Protein AF-A0A846T2Q9-F1 (afdb_monomer_lite)

pLDDT: mean 93.96, std 8.89, range [54.44, 98.31]

Foldseek 3Di:
DEEEQDPCLLVVLVVCVVVVHAYEYEADDDPVSVVVNVVSVHDYYYHVVVPDDDPPVVVDDPD

Radius of gyration: 13.55 Å; chains: 1; bounding box: 28×37×32 Å

Structure (mmCIF, N/CA/C/O backbone):
data_AF-A0A846T2Q9-F1
#
_entry.id   AF-A0A846T2Q9-F1
#
loop_
_atom_site.group_PDB
_atom_site.id
_atom_site.type_symbol
_atom_site.label_atom_id
_atom_site.label_alt_id
_atom_site.label_comp_id
_atom_site.label_asym_id
_atom_site.label_entity_id
_atom_site.label_seq_id
_atom_site.pdbx_PDB_ins_code
_atom_site.Cartn_x
_atom_site.Cartn_y
_atom_site.Cartn_z
_atom_site.occupancy
_atom_site.B_iso_or_equiv
_atom_site.auth_seq_id
_atom_site.auth_comp_id
_atom_site.auth_asym_id
_atom_site.auth_atom_id
_atom_site.pdbx_PDB_model_num
ATOM 1 N N . MET A 1 1 ? -12.242 2.025 -2.804 1.00 94.19 1 MET A N 1
ATOM 2 C CA . MET A 1 1 ? -11.774 3.397 -3.081 1.00 94.19 1 MET A CA 1
ATOM 3 C C . MET A 1 1 ? -10.275 3.357 -3.328 1.00 94.19 1 MET A C 1
ATOM 5 O O . MET A 1 1 ? -9.547 2.849 -2.483 1.00 94.19 1 MET A O 1
ATOM 9 N N . ILE A 1 2 ? -9.844 3.849 -4.491 1.00 96.62 2 ILE A N 1
ATOM 10 C CA . ILE A 1 2 ? -8.427 3.953 -4.869 1.00 96.62 2 ILE A CA 1
ATOM 11 C C . ILE A 1 2 ? -7.879 5.276 -4.327 1.00 96.62 2 ILE A C 1
ATOM 13 O O . ILE A 1 2 ? -8.532 6.309 -4.483 1.00 96.62 2 ILE A O 1
ATOM 17 N N . ILE A 1 3 ? -6.715 5.252 -3.677 1.00 97.19 3 ILE A N 1
ATOM 18 C CA . ILE A 1 3 ? -6.022 6.447 -3.176 1.00 97.19 3 ILE A CA 1
ATOM 19 C C . ILE A 1 3 ? -4.528 6.382 -3.501 1.00 97.19 3 ILE A C 1
ATOM 21 O O . ILE A 1 3 ? -3.960 5.301 -3.541 1.00 97.19 3 ILE A O 1
ATOM 25 N N . ALA A 1 4 ? -3.868 7.529 -3.651 1.00 96.94 4 ALA A N 1
ATOM 26 C CA . ALA A 1 4 ? -2.414 7.586 -3.810 1.00 96.94 4 ALA A CA 1
ATOM 27 C C . ALA A 1 4 ? -1.678 7.610 -2.454 1.00 96.94 4 ALA A C 1
ATOM 29 O O . ALA A 1 4 ? -2.212 8.101 -1.449 1.00 96.94 4 ALA A O 1
ATOM 30 N N . VAL A 1 5 ? -0.425 7.141 -2.428 1.00 95.94 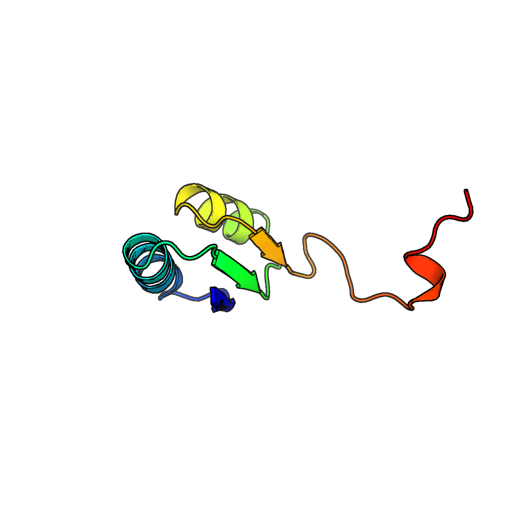5 VAL A N 1
ATOM 31 C CA . VAL A 1 5 ? 0.469 7.266 -1.261 1.00 95.94 5 VAL A CA 1
ATOM 32 C C . VAL A 1 5 ? 0.800 8.739 -1.007 1.00 95.94 5 VAL A C 1
ATOM 34 O O . VAL A 1 5 ? 1.551 9.358 -1.758 1.00 95.94 5 VAL A O 1
ATOM 37 N N . ASN A 1 6 ? 0.263 9.323 0.066 1.00 95.06 6 ASN A N 1
ATOM 38 C CA . ASN A 1 6 ? 0.605 10.680 0.496 1.00 95.06 6 ASN A CA 1
ATOM 39 C C . ASN A 1 6 ? 0.294 10.912 1.988 1.00 95.06 6 ASN A C 1
ATOM 41 O O . ASN A 1 6 ? -0.083 10.013 2.739 1.00 95.06 6 ASN A O 1
ATOM 45 N N . THR A 1 7 ? 0.458 12.150 2.452 1.00 95.19 7 THR A N 1
ATOM 46 C CA . THR A 1 7 ? 0.250 12.523 3.860 1.00 95.19 7 THR A CA 1
ATOM 47 C C . THR A 1 7 ? -1.212 12.446 4.320 1.00 95.19 7 THR A C 1
ATOM 49 O O . THR A 1 7 ? -1.470 12.370 5.523 1.00 95.19 7 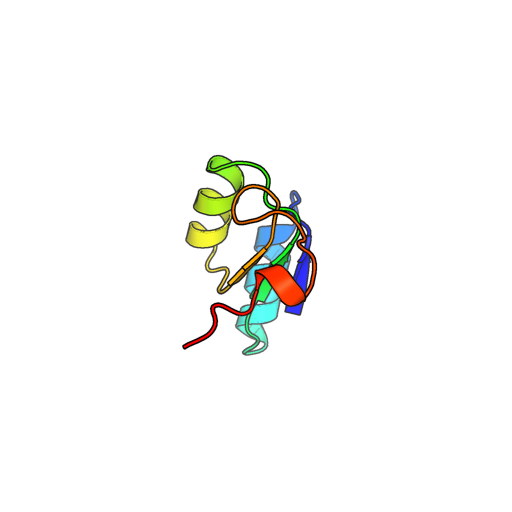THR A O 1
ATOM 52 N N . LEU A 1 8 ? -2.175 12.431 3.395 1.00 96.31 8 LEU A N 1
ATOM 53 C CA . LEU A 1 8 ? -3.610 12.363 3.674 1.00 96.31 8 LEU A CA 1
ATOM 54 C C . LEU A 1 8 ? -4.156 10.933 3.709 1.00 96.31 8 LEU A C 1
ATOM 56 O O . LEU A 1 8 ? -5.311 10.756 4.102 1.00 96.31 8 LEU A O 1
ATOM 60 N N . SER A 1 9 ? -3.356 9.915 3.369 1.00 96.81 9 SER A N 1
ATOM 61 C CA . SER A 1 9 ? -3.816 8.524 3.253 1.00 96.81 9 SER A CA 1
ATOM 62 C C . SER A 1 9 ? -4.599 8.045 4.480 1.00 96.81 9 SER A C 1
ATOM 64 O O . SER A 1 9 ? -5.662 7.456 4.327 1.00 96.81 9 SER A O 1
ATOM 66 N N . ARG A 1 10 ? -4.176 8.404 5.704 1.00 96.88 10 ARG A N 1
ATOM 67 C CA . ARG A 1 10 ? -4.913 8.067 6.939 1.00 96.88 10 ARG A CA 1
ATOM 68 C C . ARG A 1 10 ? -6.362 8.569 6.931 1.00 96.88 10 ARG A C 1
ATOM 70 O O . ARG A 1 10 ? -7.254 7.838 7.347 1.00 96.88 10 ARG A O 1
ATOM 77 N N . ARG A 1 11 ? -6.595 9.810 6.489 1.00 97.75 11 ARG A N 1
ATOM 78 C CA . ARG A 1 11 ? -7.937 10.418 6.475 1.00 97.75 11 ARG A CA 1
ATOM 79 C C . ARG A 1 11 ? -8.835 9.723 5.461 1.00 97.75 11 ARG A C 1
ATOM 81 O O . ARG A 1 11 ? -9.987 9.443 5.770 1.00 97.75 11 ARG A O 1
ATOM 88 N N . PHE A 1 12 ? -8.303 9.417 4.281 1.00 97.88 12 PHE A N 1
ATOM 89 C CA . PHE A 1 12 ? -9.067 8.720 3.252 1.00 97.88 12 PHE A CA 1
ATOM 90 C C . PHE A 1 12 ? -9.354 7.268 3.626 1.00 97.88 12 PHE A C 1
ATOM 92 O O . PHE A 1 12 ? -10.480 6.822 3.441 1.00 97.88 12 PHE A O 1
ATOM 99 N N . ILE A 1 13 ? -8.394 6.556 4.225 1.00 97.56 13 ILE A N 1
ATOM 100 C CA . ILE A 1 13 ? -8.632 5.201 4.738 1.00 97.56 13 ILE A CA 1
ATOM 101 C C . ILE A 1 13 ? -9.778 5.228 5.754 1.00 97.56 13 ILE A C 1
ATOM 103 O O . ILE A 1 13 ? -10.752 4.505 5.592 1.00 97.56 13 ILE A O 1
ATOM 107 N N . GLN A 1 14 ? -9.723 6.121 6.748 1.00 97.38 14 GLN A N 1
ATOM 108 C CA . GLN A 1 14 ? -10.789 6.252 7.748 1.00 97.38 14 GLN A CA 1
ATOM 109 C C . GLN A 1 14 ? -12.149 6.603 7.132 1.00 97.38 14 GLN A C 1
ATOM 111 O O . GLN A 1 14 ? -13.158 6.026 7.527 1.00 97.38 14 GLN A O 1
ATOM 116 N N . LEU A 1 15 ? -12.179 7.513 6.154 1.00 97.75 15 LEU A N 1
ATOM 117 C CA . LEU A 1 15 ? -13.400 7.864 5.431 1.00 97.75 15 LEU A CA 1
ATOM 118 C C . LEU A 1 15 ? -13.990 6.652 4.703 1.00 97.75 15 LEU A C 1
ATOM 120 O O . LEU A 1 15 ? -15.169 6.364 4.871 1.00 97.75 15 LEU A O 1
ATOM 124 N N . GLY A 1 16 ? -13.182 5.933 3.923 1.00 97.56 16 GLY A N 1
ATOM 125 C CA . GLY A 1 16 ? -13.659 4.779 3.166 1.00 97.56 16 GLY A CA 1
ATOM 126 C C . GLY A 1 16 ? -14.133 3.643 4.069 1.00 97.56 16 GLY A C 1
ATOM 127 O O . GLY A 1 16 ? -15.186 3.072 3.809 1.00 97.56 16 GLY A O 1
ATOM 128 N N . LYS A 1 17 ? -13.447 3.399 5.193 1.00 96.69 17 LYS A N 1
ATOM 129 C CA . LYS A 1 17 ? -13.919 2.457 6.218 1.00 96.69 17 LYS A CA 1
ATOM 130 C C . LYS A 1 17 ? -15.252 2.879 6.835 1.00 96.69 17 LYS A C 1
ATOM 132 O O . LYS A 1 17 ? -16.117 2.036 7.028 1.00 96.69 17 LYS A O 1
ATOM 137 N N . GLY A 1 18 ? -15.447 4.172 7.100 1.00 97.75 18 GLY A N 1
ATOM 138 C CA . GLY A 1 18 ? -16.729 4.701 7.578 1.00 97.75 18 GLY A CA 1
ATOM 139 C C . GLY A 1 18 ? -17.877 4.565 6.569 1.00 97.75 18 GLY A C 1
ATOM 140 O O . GLY A 1 18 ? -19.037 4.612 6.966 1.00 97.75 18 GLY A O 1
ATOM 141 N N . LEU A 1 19 ? -17.557 4.382 5.286 1.00 98.06 19 LEU A N 1
ATOM 142 C CA . LEU A 1 19 ? -18.505 4.147 4.195 1.00 98.06 19 LEU A CA 1
ATOM 143 C C . LEU A 1 19 ? -18.623 2.663 3.810 1.00 98.06 19 LEU A C 1
ATOM 145 O O . LEU A 1 19 ? -19.238 2.365 2.791 1.00 98.06 19 LEU A O 1
ATOM 149 N N . ASP A 1 20 ? -18.027 1.757 4.591 1.00 97.38 20 ASP A N 1
ATOM 150 C CA . ASP A 1 20 ? -17.990 0.315 4.315 1.00 97.38 20 ASP A CA 1
ATOM 151 C C . ASP A 1 20 ? -17.389 -0.032 2.936 1.00 97.38 20 ASP A C 1
ATOM 153 O O . ASP A 1 20 ? -17.844 -0.916 2.216 1.00 97.38 20 ASP A O 1
ATOM 157 N N . MET A 1 21 ? -16.356 0.715 2.533 1.00 98.19 21 MET A N 1
ATOM 158 C CA . MET A 1 21 ? -15.624 0.492 1.288 1.00 98.19 21 MET A CA 1
ATOM 159 C C . MET A 1 21 ? -14.260 -0.147 1.546 1.00 98.19 21 MET A C 1
ATOM 161 O O . MET A 1 21 ? -13.516 0.269 2.438 1.00 98.19 21 MET A O 1
ATOM 165 N N . GLU A 1 22 ? -13.869 -1.066 0.667 1.00 98.06 22 GLU A N 1
ATOM 166 C CA . GLU A 1 22 ? -12.487 -1.541 0.576 1.00 98.06 22 GLU A CA 1
ATOM 167 C C . GLU A 1 22 ? -11.564 -0.435 0.049 1.00 98.06 22 GLU A C 1
ATOM 169 O O . GLU A 1 22 ? -11.964 0.391 -0.780 1.00 98.06 22 GLU A O 1
ATOM 174 N N . ILE A 1 23 ? -10.316 -0.406 0.508 1.00 98.06 23 ILE A N 1
ATOM 175 C CA . ILE A 1 23 ? -9.322 0.614 0.175 1.00 98.06 23 ILE A CA 1
ATOM 176 C C . ILE A 1 23 ? -8.128 -0.022 -0.516 1.00 98.06 23 ILE A C 1
ATOM 178 O O . ILE A 1 23 ? -7.475 -0.893 0.053 1.00 98.06 23 ILE A O 1
ATOM 182 N N . ILE A 1 24 ? -7.786 0.499 -1.692 1.00 98.00 24 ILE A N 1
ATOM 183 C CA . ILE A 1 24 ? -6.530 0.191 -2.372 1.00 98.00 24 ILE A CA 1
ATOM 184 C C . ILE A 1 24 ? -5.662 1.445 -2.425 1.00 98.00 24 ILE A C 1
ATOM 186 O O . ILE A 1 24 ? -6.122 2.501 -2.867 1.00 98.00 24 ILE A O 1
ATOM 190 N N . THR A 1 25 ? -4.415 1.339 -1.964 1.00 97.75 25 THR A N 1
ATOM 191 C CA . THR A 1 25 ? -3.429 2.414 -2.139 1.00 97.75 25 THR A CA 1
ATOM 192 C C . THR A 1 25 ? -2.521 2.122 -3.331 1.00 97.75 25 THR A C 1
ATOM 194 O O . THR A 1 25 ? -1.918 1.053 -3.395 1.00 97.75 25 THR A O 1
ATOM 197 N N . GLU A 1 26 ? -2.397 3.075 -4.252 1.00 97.81 26 GLU A N 1
ATOM 198 C CA . GLU A 1 26 ? -1.522 3.007 -5.425 1.00 97.81 26 GLU A CA 1
ATOM 199 C C . GLU A 1 26 ? -0.251 3.852 -5.255 1.00 97.81 26 GLU A C 1
ATOM 201 O O . GLU A 1 26 ? -0.263 4.904 -4.607 1.00 97.81 26 GLU A O 1
ATOM 206 N N . GLY A 1 27 ? 0.843 3.405 -5.874 1.00 96.69 27 GLY A N 1
ATOM 207 C CA . GLY A 1 27 ? 2.128 4.109 -5.876 1.00 96.69 27 GLY A CA 1
ATOM 208 C C . GLY A 1 27 ? 3.060 3.732 -4.722 1.00 96.69 27 GLY A C 1
ATOM 209 O O . GLY A 1 27 ? 3.857 4.557 -4.290 1.00 96.69 27 GLY A O 1
ATOM 210 N N . ILE A 1 28 ? 2.959 2.508 -4.193 1.00 97.81 28 ILE A N 1
ATOM 211 C CA . ILE A 1 28 ? 3.878 1.999 -3.162 1.00 97.81 28 ILE A CA 1
ATOM 212 C C . ILE A 1 28 ? 5.252 1.696 -3.767 1.00 97.81 28 ILE A C 1
ATOM 214 O O . ILE A 1 28 ? 5.393 0.827 -4.629 1.00 97.81 28 ILE A O 1
ATOM 218 N N . GLU A 1 29 ? 6.283 2.361 -3.271 1.00 98.19 29 GLU A N 1
ATOM 219 C CA . GLU A 1 29 ? 7.663 2.203 -3.737 1.00 98.19 29 GLU A CA 1
ATOM 220 C C . GLU A 1 29 ? 8.608 1.699 -2.640 1.00 98.19 29 GLU A C 1
ATOM 222 O O . GLU A 1 29 ? 9.663 1.155 -2.959 1.00 98.19 29 GLU A O 1
ATOM 227 N N . THR A 1 30 ? 8.241 1.835 -1.359 1.00 98.31 30 THR A N 1
ATOM 228 C CA . THR A 1 30 ? 9.096 1.434 -0.228 1.00 98.31 30 THR A CA 1
ATOM 229 C C . THR A 1 30 ? 8.368 0.577 0.808 1.00 98.31 30 THR A C 1
ATOM 231 O O . THR A 1 30 ? 7.171 0.745 1.056 1.00 98.31 30 THR A O 1
ATOM 234 N N . GLU A 1 31 ? 9.114 -0.308 1.474 1.00 98.25 31 GLU A N 1
ATOM 235 C CA . GLU A 1 31 ? 8.615 -1.144 2.582 1.00 98.25 31 GLU A CA 1
ATOM 236 C C . GLU A 1 31 ? 8.020 -0.316 3.730 1.00 98.25 31 GLU A C 1
ATOM 238 O O . GLU A 1 31 ? 7.049 -0.719 4.374 1.00 98.25 31 GLU A O 1
ATOM 243 N N . GLU A 1 32 ? 8.571 0.878 3.975 1.00 98.00 32 GLU A N 1
ATOM 244 C CA . GLU A 1 32 ? 8.052 1.801 4.98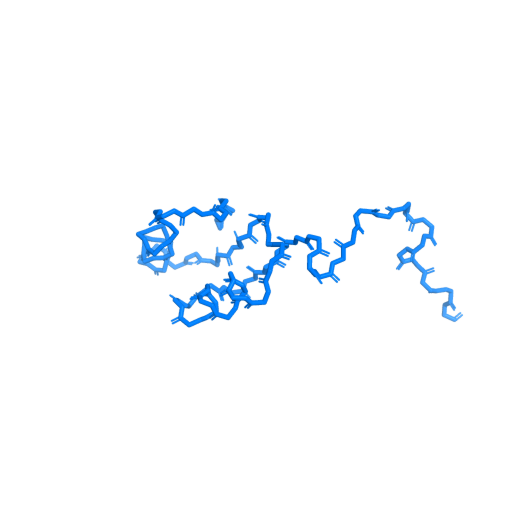4 1.00 98.00 32 GLU A CA 1
ATOM 245 C C . GLU A 1 32 ? 6.636 2.274 4.626 1.00 98.00 32 GLU A C 1
ATOM 247 O O . GLU A 1 32 ? 5.748 2.258 5.482 1.00 98.00 32 GLU A O 1
ATOM 252 N N . GLN A 1 33 ? 6.399 2.659 3.366 1.00 97.81 33 GLN A N 1
ATOM 253 C CA . GLN A 1 33 ? 5.071 3.055 2.891 1.00 97.81 33 GLN A CA 1
ATOM 254 C C . GLN A 1 33 ? 4.082 1.894 3.028 1.00 97.81 33 GLN A C 1
ATOM 256 O O . GLN A 1 33 ? 3.000 2.084 3.586 1.00 97.81 33 GLN A O 1
ATOM 261 N N . PHE A 1 34 ? 4.473 0.696 2.580 1.00 97.94 34 PHE A N 1
ATOM 262 C 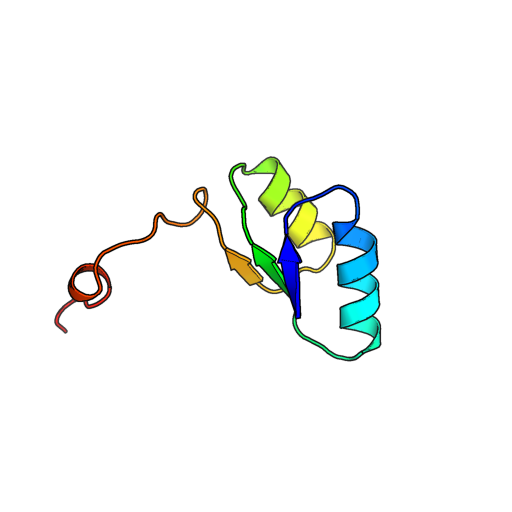CA . PHE A 1 34 ? 3.649 -0.511 2.657 1.00 97.94 34 PHE A CA 1
ATOM 263 C C . PHE A 1 34 ? 3.248 -0.828 4.102 1.00 97.94 34 PHE A C 1
ATOM 265 O O . PHE A 1 34 ? 2.061 -0.886 4.430 1.00 97.94 34 PHE A O 1
ATOM 272 N N . THR A 1 35 ? 4.237 -0.932 4.992 1.00 98.00 35 THR A N 1
ATOM 273 C CA . THR A 1 35 ? 4.033 -1.252 6.410 1.00 98.00 35 THR A CA 1
ATOM 274 C C . THR A 1 35 ? 3.146 -0.213 7.089 1.00 98.00 35 THR A C 1
ATOM 276 O O . THR A 1 35 ? 2.206 -0.552 7.812 1.00 98.00 35 THR A O 1
ATOM 279 N N . ARG A 1 36 ? 3.401 1.074 6.833 1.00 97.25 36 ARG A N 1
ATOM 280 C CA . ARG A 1 36 ? 2.636 2.176 7.417 1.00 97.25 36 ARG A CA 1
ATOM 281 C C . ARG A 1 36 ? 1.175 2.168 6.970 1.00 97.25 36 ARG A C 1
ATOM 283 O O . ARG A 1 36 ? 0.301 2.448 7.788 1.00 97.25 36 ARG A O 1
ATOM 290 N N . LEU A 1 37 ? 0.898 1.872 5.703 1.00 97.31 37 LEU A N 1
ATOM 291 C CA . LEU A 1 37 ? -0.464 1.838 5.162 1.00 97.31 37 LEU A CA 1
ATOM 292 C C . LEU A 1 37 ? -1.234 0.593 5.607 1.00 97.31 37 LEU A C 1
ATOM 294 O O . LEU A 1 37 ? -2.411 0.712 5.952 1.00 97.31 37 LEU A O 1
ATOM 298 N N . ALA A 1 38 ? -0.566 -0.557 5.714 1.00 96.12 38 ALA A N 1
ATOM 299 C CA . ALA A 1 38 ? -1.141 -1.759 6.315 1.00 96.12 38 ALA A CA 1
ATOM 300 C C . ALA A 1 38 ? -1.568 -1.502 7.773 1.00 96.12 38 ALA A C 1
ATOM 302 O O . ALA A 1 38 ? -2.704 -1.776 8.153 1.00 96.12 38 ALA A O 1
ATOM 303 N N . GLN A 1 39 ? -0.713 -0.855 8.573 1.00 97.31 39 GLN A N 1
ATOM 304 C CA . GLN A 1 39 ? -1.038 -0.462 9.954 1.00 97.31 39 GLN A CA 1
ATOM 305 C C . GLN A 1 39 ? -2.191 0.550 10.058 1.00 97.31 39 GLN A C 1
ATOM 307 O O . GLN A 1 39 ? -2.824 0.661 11.106 1.00 97.31 39 GLN A O 1
ATOM 312 N N . MET A 1 40 ? -2.465 1.318 9.000 1.00 96.25 40 MET A N 1
ATOM 313 C CA . MET A 1 40 ? -3.612 2.229 8.947 1.00 96.25 40 MET A CA 1
ATOM 314 C C . MET A 1 40 ? -4.928 1.521 8.601 1.00 96.25 40 MET A C 1
ATOM 316 O O . MET A 1 40 ? -5.973 2.163 8.692 1.00 96.25 40 MET A O 1
ATOM 320 N N . GLY A 1 41 ? -4.893 0.234 8.239 1.00 95.75 41 GLY A N 1
ATOM 321 C CA . GLY A 1 41 ? -6.065 -0.548 7.844 1.00 95.75 41 GLY A CA 1
ATOM 322 C C . GLY A 1 41 ? -6.394 -0.458 6.353 1.00 95.75 41 GLY A C 1
ATOM 323 O O . GLY A 1 41 ? -7.565 -0.541 5.990 1.00 95.75 41 GLY A O 1
ATOM 324 N N . CYS A 1 42 ? -5.396 -0.225 5.495 1.00 97.44 42 CYS A N 1
ATOM 325 C CA . CYS A 1 42 ? -5.563 -0.367 4.048 1.00 97.44 42 CYS A CA 1
ATOM 326 C C . CYS A 1 42 ? -5.702 -1.853 3.671 1.00 97.44 42 CYS A C 1
ATOM 328 O O . CYS A 1 42 ? -4.978 -2.681 4.220 1.00 97.44 42 CYS A O 1
ATOM 330 N N . ASP A 1 43 ? -6.618 -2.181 2.755 1.00 98.06 43 ASP A N 1
ATOM 331 C CA . ASP A 1 43 ? -6.944 -3.572 2.398 1.00 98.06 43 ASP A CA 1
ATOM 332 C C . ASP A 1 43 ? -6.027 -4.118 1.306 1.00 98.06 43 ASP A C 1
ATOM 334 O O . ASP A 1 43 ? -5.558 -5.252 1.377 1.00 98.06 43 ASP A O 1
ATOM 338 N N . TYR A 1 44 ? -5.751 -3.285 0.303 1.00 98.06 44 TYR A N 1
ATOM 339 C CA . TYR A 1 44 ? -4.977 -3.652 -0.873 1.00 98.06 44 TYR A CA 1
ATOM 340 C C . TYR A 1 44 ? -3.907 -2.609 -1.177 1.00 98.06 44 TYR A C 1
ATOM 342 O O . TYR A 1 44 ? -4.041 -1.420 -0.877 1.00 98.06 44 TYR A O 1
ATOM 350 N N . ALA A 1 45 ? -2.844 -3.045 -1.839 1.00 97.31 45 ALA A N 1
ATOM 351 C CA . ALA A 1 45 ? -1.733 -2.190 -2.216 1.00 97.31 45 ALA A CA 1
ATOM 352 C C . ALA A 1 45 ? -1.293 -2.484 -3.652 1.00 97.31 45 ALA A C 1
ATOM 354 O O . ALA A 1 45 ? -1.264 -3.637 -4.078 1.00 97.31 45 ALA A O 1
ATOM 355 N N . GLN A 1 46 ? -0.915 -1.435 -4.376 1.00 97.81 46 GLN A N 1
ATOM 356 C CA . GLN A 1 46 ? -0.300 -1.513 -5.694 1.00 97.81 46 GLN A CA 1
ATOM 357 C C . GLN A 1 46 ? 0.911 -0.582 -5.747 1.00 97.81 46 GLN A C 1
ATOM 359 O O . GLN A 1 46 ? 0.857 0.573 -5.323 1.00 97.81 46 GLN A O 1
ATOM 364 N N . GLY A 1 47 ? 2.004 -1.052 -6.336 1.00 96.94 47 GLY A N 1
ATOM 365 C CA . GLY A 1 47 ? 3.155 -0.210 -6.623 1.00 96.94 47 GLY A CA 1
ATOM 366 C C . GLY A 1 47 ? 4.390 -1.015 -6.998 1.00 96.94 47 GLY A C 1
ATOM 367 O O . GLY A 1 47 ? 4.379 -2.244 -6.945 1.00 96.94 47 GLY A O 1
ATOM 368 N N . TYR A 1 48 ? 5.453 -0.310 -7.380 1.00 97.38 48 TYR A N 1
ATOM 36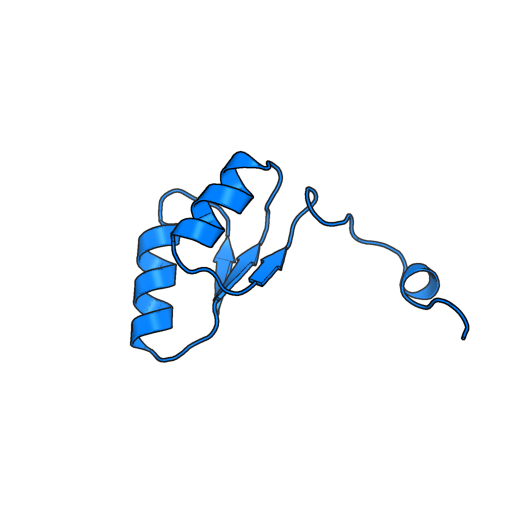9 C CA . TYR A 1 48 ? 6.697 -0.913 -7.864 1.00 97.38 48 TYR A CA 1
ATOM 370 C C . TYR A 1 48 ? 7.434 -1.743 -6.817 1.00 97.38 48 TYR A C 1
ATOM 372 O O . TYR A 1 48 ? 8.219 -2.604 -7.208 1.00 97.38 48 TYR A O 1
ATOM 380 N N . LEU A 1 49 ? 7.170 -1.519 -5.525 1.00 97.50 49 LEU A N 1
ATOM 381 C CA . LEU A 1 49 ? 7.633 -2.420 -4.470 1.00 97.50 49 LEU A CA 1
ATOM 382 C C . LEU A 1 49 ? 7.092 -3.847 -4.665 1.00 97.50 49 LEU A C 1
ATOM 384 O O . LEU A 1 49 ? 7.806 -4.810 -4.417 1.00 97.50 49 LEU A O 1
ATOM 388 N N . ILE A 1 50 ? 5.834 -3.972 -5.101 1.00 95.56 50 ILE A N 1
ATOM 389 C CA . ILE A 1 50 ? 5.116 -5.249 -5.217 1.00 95.56 50 ILE A CA 1
ATOM 390 C C . ILE A 1 50 ? 5.413 -5.896 -6.568 1.00 95.56 50 ILE A C 1
ATOM 392 O O . ILE A 1 50 ? 5.861 -7.035 -6.638 1.00 95.56 50 ILE A O 1
ATOM 396 N N . ALA A 1 51 ? 5.152 -5.165 -7.650 1.00 94.06 51 ALA A N 1
ATOM 397 C CA . ALA A 1 51 ? 5.418 -5.608 -9.008 1.00 94.06 51 ALA A CA 1
ATOM 398 C C . ALA A 1 51 ? 5.468 -4.405 -9.952 1.00 94.06 51 ALA A C 1
ATOM 400 O O . ALA A 1 51 ? 4.774 -3.401 -9.764 1.00 94.06 51 ALA A O 1
ATOM 401 N N . ARG A 1 52 ? 6.268 -4.517 -11.013 1.00 93.62 52 ARG A N 1
ATOM 402 C CA . ARG A 1 52 ? 6.206 -3.569 -12.129 1.00 93.62 52 ARG A CA 1
ATOM 403 C C . ARG A 1 52 ? 5.083 -3.966 -13.093 1.00 93.62 52 ARG A C 1
ATOM 405 O O . ARG A 1 52 ? 4.791 -5.156 -13.204 1.00 93.62 52 ARG A O 1
ATOM 412 N N . PRO A 1 53 ? 4.488 -3.005 -13.824 1.00 91.44 53 PRO A N 1
ATOM 413 C CA . PRO A 1 53 ? 3.625 -3.311 -14.953 1.00 91.44 53 PRO A CA 1
ATOM 414 C C . PRO A 1 53 ? 4.342 -4.255 -15.912 1.00 91.44 53 PRO A C 1
ATOM 416 O O . PRO A 1 53 ? 5.507 -4.032 -16.249 1.00 91.44 53 PRO A O 1
ATOM 419 N N . ALA A 1 54 ? 3.644 -5.297 -16.336 1.00 90.00 54 ALA A N 1
ATOM 420 C CA . ALA A 1 54 ? 4.199 -6.325 -17.195 1.00 90.00 54 ALA A CA 1
ATOM 421 C C . ALA A 1 54 ? 3.278 -6.549 -18.410 1.00 90.00 54 ALA A C 1
ATOM 423 O O . ALA A 1 54 ? 2.101 -6.179 -18.368 1.00 90.00 54 ALA A O 1
ATOM 424 N N . PRO A 1 55 ? 3.787 -7.090 -19.528 1.00 92.06 55 PRO A N 1
ATOM 425 C CA . PRO A 1 55 ? 2.944 -7.496 -20.648 1.00 92.06 55 PRO A CA 1
ATOM 426 C C . PRO A 1 55 ? 1.919 -8.549 -20.220 1.00 92.06 55 PRO A C 1
ATOM 428 O O . PRO A 1 55 ? 2.200 -9.366 -19.344 1.00 92.06 55 PRO A O 1
ATOM 431 N N . VAL A 1 56 ? 0.758 -8.581 -20.876 1.00 89.50 56 VAL A N 1
ATOM 432 C CA . VAL A 1 56 ? -0.314 -9.533 -20.540 1.00 89.50 56 VAL A CA 1
ATOM 433 C C . VAL A 1 56 ? 0.177 -10.989 -20.555 1.00 89.50 56 VAL A C 1
ATOM 435 O O . VAL A 1 56 ? -0.112 -11.742 -19.630 1.00 89.50 56 VAL A O 1
ATOM 438 N N . ASP A 1 57 ? 1.023 -11.341 -21.525 1.00 89.25 57 ASP A N 1
ATOM 439 C CA . ASP A 1 57 ? 1.575 -12.691 -21.696 1.00 89.25 57 ASP A CA 1
ATOM 440 C C . ASP A 1 57 ? 2.451 -13.145 -20.520 1.00 89.25 57 ASP A C 1
ATOM 442 O O . ASP A 1 57 ? 2.635 -14.337 -20.314 1.00 89.25 57 ASP A O 1
ATOM 446 N N . SER A 1 58 ? 2.983 -12.207 -19.730 1.00 84.12 58 SER A N 1
ATOM 447 C CA . SER A 1 58 ? 3.798 -12.520 -18.549 1.00 84.12 58 SER A CA 1
ATOM 448 C C . SER A 1 58 ? 2.985 -12.758 -17.274 1.00 84.12 58 SER A C 1
ATOM 450 O O . SER A 1 58 ? 3.542 -13.224 -16.286 1.00 84.12 58 SER A O 1
ATOM 452 N N . PHE A 1 59 ? 1.684 -12.447 -17.283 1.00 79.69 59 PHE A N 1
ATOM 453 C CA . PHE A 1 59 ? 0.779 -12.711 -16.158 1.00 79.69 59 PHE A CA 1
ATOM 454 C C . PHE A 1 59 ? 0.123 -14.093 -16.227 1.00 79.69 59 PHE A C 1
ATOM 456 O O . PHE A 1 59 ? -0.420 -14.558 -15.226 1.00 79.69 59 PHE A O 1
ATOM 463 N N . PHE A 1 60 ? 0.146 -14.738 -17.393 1.00 77.06 60 PHE A N 1
ATOM 464 C CA . PHE A 1 60 ? -0.382 -16.081 -17.575 1.00 77.06 60 PHE A CA 1
ATOM 465 C C . PHE A 1 60 ? 0.765 -17.087 -17.467 1.00 77.06 60 PHE A C 1
ATOM 467 O O . PHE A 1 60 ? 1.544 -17.240 -18.405 1.00 77.06 60 PHE A O 1
ATOM 474 N N . GLU A 1 61 ? 0.867 -17.802 -16.346 1.00 64.56 61 GLU A N 1
ATOM 475 C CA . GLU A 1 61 ? 1.600 -19.069 -16.367 1.00 64.56 61 GLU A CA 1
ATOM 476 C C . GLU A 1 61 ? 0.726 -20.098 -17.107 1.00 64.56 61 GLU A C 1
ATOM 478 O O . GLU A 1 61 ? -0.440 -20.274 -16.739 1.00 64.56 61 GLU A O 1
ATOM 483 N N . PRO A 1 62 ? 1.212 -20.736 -18.189 1.00 57.56 62 PRO A N 1
ATOM 484 C CA . PRO A 1 62 ? 0.476 -21.827 -18.809 1.00 57.56 62 PRO A CA 1
ATOM 485 C C . PRO A 1 62 ? 0.410 -22.987 -17.809 1.00 57.56 62 PRO A C 1
ATOM 487 O 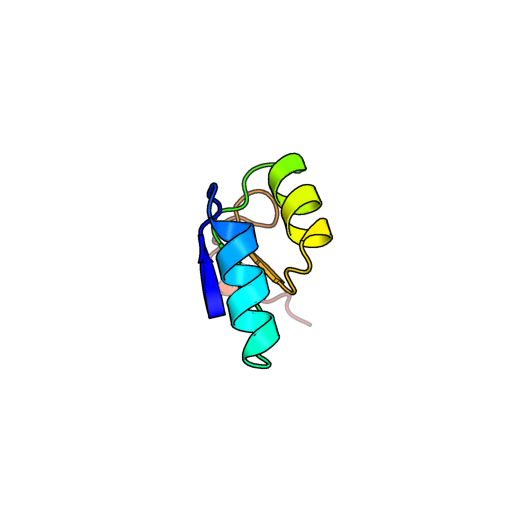O . PRO A 1 62 ? 1.443 -23.541 -17.437 1.00 57.56 62 PRO A O 1
ATOM 490 N N . ASN A 1 63 ? -0.811 -23.299 -17.366 1.00 54.44 63 ASN A N 1
ATOM 491 C CA . ASN A 1 63 ? -1.129 -24.455 -16.521 1.00 54.44 63 ASN A CA 1
ATOM 492 C C . ASN A 1 63 ? -0.603 -25.773 -17.108 1.00 54.44 63 ASN A C 1
ATOM 494 O O . ASN A 1 63 ? -0.735 -25.956 -18.343 1.00 54.44 63 ASN A O 1
#

Secondary structure (DSSP, 8-state):
-EEESSTTHHHHHHHHHHTT---EEE---SHHHHHHHHHTT--EEESTTT-----GGGT----

Sequence (63 aa):
MIIAVNTLSRRFIQLGKGLDMEIITEGIETEEQFTRLAQMGCDYAQGYLIARPAPVDSFFEPN